Protein AF-A0A1G7B407-F1 (afdb_monomer)

Radius of gyration: 15.91 Å; Cα contacts (8 Å, |Δi|>4): 117; chains: 1; bounding box: 46×27×41 Å

Nearest PDB structures (foldseek):
  4i6t-assembly1_B  TM=6.343E-01  e=4.444E-01  Enterobacter sp. RFL1396
  4fbi-assembly2_C  TM=6.703E-01  e=7.816E-01  Enterobacter sp. RFL1396
  2o38-assembly1_A  TM=6.646E-01  e=3.126E+00  Rhodopseudomonas palustris CGA009

Organism: NCBI:txid57664

Solvent-accessible surface area (backbone atoms only — not comparable to full-atom values): 7509 Å² total; per-residue (Å²): 141,88,88,76,67,66,63,63,53,46,54,49,33,43,55,52,17,48,29,51,10,55,39,51,51,44,39,38,71,76,70,65,48,46,58,64,56,53,17,71,74,41,71,43,54,46,69,55,55,50,33,23,54,39,24,95,81,60,74,47,58,62,49,70,70,52,50,50,29,34,40,76,67,65,63,38,51,63,66,56,41,51,56,47,31,49,75,74,78,44,70,52,76,67,49,47,52,51,44,50,57,49,42,53,52,50,50,51,52,50,50,53,48,49,54,49,35,50,75,71,72,42,67,54,67,60,55,52,48,61,65,64,68,73,115

Foldseek 3Di:
DPPDPPVVVLVLQLLLLCLLLVLLVCCCPVVVDQLVNLCVQQVQDSVVNVCSVVCVPNVDGDDPSSVLSCLLSPSDHLVSSQVSQVVVVGDDPVSVVVSVVSNVVSVVSLVVVLVVCVVVVHDSVVVVCVVVVPD

Structure (mmCIF, N/CA/C/O backbone):
data_AF-A0A1G7B407-F1
#
_entry.id   AF-A0A1G7B407-F1
#
loop_
_atom_site.group_PDB
_atom_site.id
_atom_site.type_symbol
_atom_site.label_atom_id
_atom_site.label_alt_id
_atom_site.label_comp_id
_atom_site.label_asym_id
_atom_site.label_entity_id
_atom_site.label_seq_id
_atom_site.pdbx_PDB_ins_code
_atom_site.Cartn_x
_atom_site.Cartn_y
_atom_site.Cartn_z
_atom_site.occupancy
_atom_site.B_iso_or_equiv
_atom_site.auth_seq_id
_atom_site.auth_comp_id
_atom_site.auth_asym_id
_atom_site.auth_atom_id
_atom_site.pdbx_PDB_model_num
ATOM 1 N N . MET A 1 1 ? 29.670 15.025 -3.040 1.00 38.34 1 MET A N 1
ATOM 2 C CA . MET A 1 1 ? 29.471 13.742 -3.758 1.00 38.34 1 MET A CA 1
ATOM 3 C C . MET A 1 1 ? 28.027 13.692 -4.242 1.00 38.34 1 MET A C 1
ATOM 5 O O . MET A 1 1 ? 27.157 13.369 -3.448 1.00 38.34 1 MET A O 1
ATOM 9 N N . GLU A 1 2 ? 27.750 14.060 -5.496 1.00 47.50 2 GLU A N 1
ATOM 10 C CA . GLU A 1 2 ? 26.376 14.374 -5.946 1.00 47.50 2 GLU A CA 1
ATOM 11 C C . GLU A 1 2 ? 26.003 13.746 -7.308 1.00 47.50 2 GLU A C 1
ATOM 13 O O . GLU A 1 2 ? 25.243 14.314 -8.083 1.00 47.50 2 GLU A O 1
ATOM 18 N N . ILE A 1 3 ? 26.546 12.559 -7.624 1.00 43.88 3 ILE A N 1
ATOM 19 C CA . ILE A 1 3 ? 26.279 11.842 -8.896 1.00 43.88 3 ILE A CA 1
ATOM 20 C C . ILE A 1 3 ? 26.019 10.338 -8.667 1.00 43.88 3 ILE A C 1
ATOM 22 O O . ILE A 1 3 ? 26.426 9.475 -9.434 1.00 43.88 3 ILE A O 1
ATOM 26 N N . LEU A 1 4 ? 25.320 10.002 -7.589 1.00 50.25 4 LEU A N 1
ATOM 27 C CA . LEU A 1 4 ? 24.654 8.704 -7.424 1.00 50.25 4 LEU A CA 1
ATOM 28 C C . LEU A 1 4 ? 23.170 8.990 -7.154 1.00 50.25 4 LEU A C 1
ATOM 30 O O . LEU A 1 4 ? 22.829 10.111 -6.783 1.00 50.25 4 LEU A O 1
ATOM 34 N N . ARG A 1 5 ? 22.292 7.987 -7.262 1.00 55.66 5 ARG A N 1
ATOM 35 C CA . ARG A 1 5 ? 20.869 8.020 -6.840 1.00 55.66 5 ARG A CA 1
ATOM 36 C C . ARG A 1 5 ? 19.765 8.422 -7.839 1.00 55.66 5 ARG A C 1
ATOM 38 O O . ARG A 1 5 ? 18.660 8.730 -7.397 1.00 55.66 5 ARG A O 1
ATOM 45 N N . ARG A 1 6 ? 19.955 8.364 -9.167 1.00 53.66 6 ARG A N 1
ATOM 46 C CA . ARG A 1 6 ? 18.794 8.319 -10.104 1.00 53.66 6 ARG A CA 1
ATOM 47 C C . ARG A 1 6 ? 18.375 6.894 -10.462 1.00 53.66 6 ARG A C 1
ATOM 49 O O . ARG A 1 6 ? 17.184 6.611 -10.412 1.00 53.66 6 ARG A O 1
ATOM 56 N N . ASN A 1 7 ? 19.325 6.009 -10.765 1.00 57.50 7 ASN A N 1
ATOM 57 C CA . ASN A 1 7 ? 19.025 4.604 -11.072 1.00 57.50 7 ASN A CA 1
ATOM 58 C C . ASN A 1 7 ? 18.581 3.830 -9.826 1.00 57.50 7 ASN A C 1
ATOM 60 O O . ASN A 1 7 ? 17.505 3.252 -9.844 1.00 57.50 7 ASN A O 1
ATOM 64 N N . GLU A 1 8 ? 19.295 3.966 -8.708 1.00 56.41 8 GLU A N 1
ATOM 65 C CA . GLU A 1 8 ? 18.943 3.280 -7.452 1.00 56.41 8 GLU A CA 1
ATOM 66 C C . GLU A 1 8 ? 17.562 3.703 -6.911 1.00 56.41 8 GLU A C 1
ATOM 68 O O . GLU A 1 8 ? 16.783 2.879 -6.444 1.00 56.41 8 GLU A O 1
ATOM 73 N N . LYS A 1 9 ? 17.206 4.995 -7.023 1.00 64.12 9 LYS A N 1
ATOM 74 C CA . LYS A 1 9 ? 15.863 5.484 -6.656 1.00 64.12 9 LYS A CA 1
ATOM 75 C C . LYS A 1 9 ? 14.788 4.929 -7.592 1.00 64.12 9 LYS A C 1
ATOM 77 O O . LYS A 1 9 ? 13.652 4.718 -7.174 1.00 64.12 9 LYS A O 1
ATOM 82 N N . ARG A 1 10 ? 15.134 4.720 -8.865 1.00 66.44 10 ARG A N 1
ATOM 83 C CA . ARG A 1 10 ? 14.241 4.118 -9.852 1.00 66.44 10 ARG A CA 1
ATOM 84 C C . ARG A 1 10 ? 13.992 2.660 -9.493 1.00 66.44 10 ARG A C 1
ATOM 86 O O . ARG A 1 10 ? 12.834 2.301 -9.390 1.00 66.44 10 ARG A O 1
ATOM 93 N N . GLU A 1 11 ? 15.033 1.878 -9.226 1.00 69.94 11 GLU A N 1
ATOM 94 C CA . GLU A 1 11 ? 14.930 0.464 -8.832 1.00 69.94 11 GLU A CA 1
ATOM 95 C C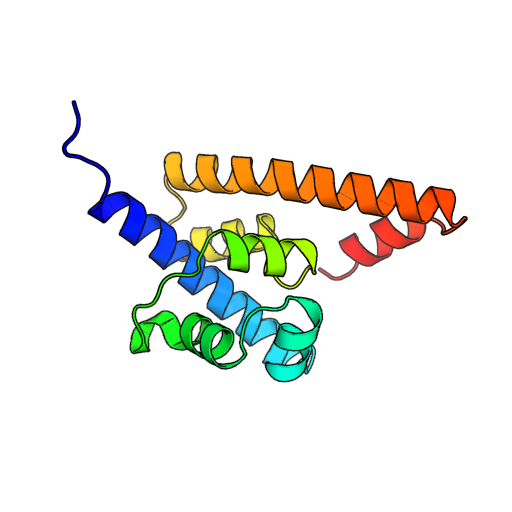 . GLU A 1 11 ? 14.105 0.268 -7.551 1.00 69.94 11 GLU A C 1
ATOM 97 O O . GLU A 1 11 ? 13.186 -0.550 -7.543 1.00 69.94 11 GLU A O 1
ATOM 102 N N . LEU A 1 12 ? 14.330 1.099 -6.526 1.00 72.00 12 LEU A N 1
ATOM 103 C CA . LEU A 1 12 ? 13.529 1.109 -5.293 1.00 72.00 12 LEU A CA 1
ATOM 104 C C . LEU A 1 12 ? 12.040 1.319 -5.588 1.00 72.00 12 LEU A C 1
ATOM 106 O O . LEU A 1 12 ? 11.177 0.554 -5.160 1.00 72.00 12 LEU A O 1
ATOM 110 N N . LEU A 1 13 ? 11.726 2.349 -6.376 1.00 75.38 13 LEU A N 1
ATOM 111 C CA . LEU A 1 13 ? 10.344 2.631 -6.736 1.00 75.38 13 LEU A CA 1
ATOM 112 C C . LEU A 1 13 ? 9.747 1.528 -7.614 1.00 75.38 13 LEU A C 1
ATOM 114 O O . LEU A 1 13 ? 8.550 1.284 -7.522 1.00 75.38 13 LEU A O 1
ATOM 118 N N . GLN A 1 14 ? 10.542 0.841 -8.434 1.00 78.50 14 GLN A N 1
ATOM 119 C CA . GLN A 1 14 ? 10.075 -0.282 -9.247 1.00 78.50 14 GLN A CA 1
ATOM 120 C C . GLN A 1 14 ? 9.628 -1.456 -8.380 1.00 78.50 14 GLN A C 1
ATOM 122 O O . GLN A 1 14 ? 8.484 -1.885 -8.525 1.00 78.50 14 GLN A O 1
ATOM 127 N N . LYS A 1 15 ? 10.465 -1.926 -7.445 1.00 79.25 15 LYS A N 1
ATOM 128 C CA . LYS A 1 15 ? 10.097 -3.036 -6.549 1.00 79.25 15 LYS A CA 1
ATOM 129 C C . LYS A 1 15 ? 8.855 -2.714 -5.725 1.00 79.25 15 LYS A C 1
ATOM 131 O O . LYS A 1 15 ? 7.924 -3.513 -5.672 1.00 79.25 15 LYS A O 1
ATOM 136 N N . ILE A 1 16 ? 8.798 -1.506 -5.163 1.00 82.19 16 ILE A N 1
ATOM 137 C CA . ILE A 1 16 ? 7.631 -1.048 -4.400 1.00 82.19 16 ILE A CA 1
ATOM 138 C C . ILE A 1 16 ? 6.391 -0.990 -5.294 1.00 82.19 16 ILE A C 1
ATOM 140 O O . ILE A 1 16 ? 5.320 -1.415 -4.881 1.00 82.19 16 ILE A O 1
ATOM 144 N N . THR A 1 17 ? 6.513 -0.518 -6.536 1.00 87.06 17 THR A N 1
ATOM 145 C CA . THR A 1 17 ? 5.366 -0.464 -7.457 1.00 87.06 17 THR A CA 1
ATOM 146 C C . THR A 1 17 ? 4.861 -1.854 -7.816 1.00 87.06 17 THR A C 1
ATOM 148 O O . THR A 1 17 ? 3.651 -2.053 -7.860 1.00 87.06 17 THR A O 1
ATOM 151 N N . VAL A 1 18 ? 5.760 -2.816 -8.034 1.00 86.31 18 VAL A N 1
ATOM 152 C CA . VAL A 1 18 ? 5.386 -4.216 -8.275 1.00 86.31 18 VAL A CA 1
ATOM 153 C C . VAL A 1 18 ? 4.648 -4.785 -7.063 1.00 86.31 18 VAL A C 1
ATOM 155 O O . VAL A 1 18 ? 3.579 -5.369 -7.229 1.00 86.31 18 VAL A O 1
ATOM 158 N N . ALA A 1 19 ? 5.157 -4.558 -5.850 1.00 85.62 19 ALA A N 1
ATOM 159 C CA . ALA A 1 19 ? 4.500 -4.990 -4.618 1.00 85.62 19 ALA A CA 1
ATOM 160 C C . ALA A 1 19 ? 3.110 -4.347 -4.443 1.00 85.62 19 ALA A C 1
ATOM 162 O O . ALA A 1 19 ? 2.134 -5.046 -4.168 1.00 85.62 19 ALA A O 1
ATOM 163 N N . VAL A 1 20 ? 2.986 -3.036 -4.685 1.00 88.06 20 VAL A N 1
ATOM 164 C CA . VAL A 1 20 ? 1.697 -2.320 -4.687 1.00 88.06 20 VAL A CA 1
ATOM 165 C C . VAL A 1 20 ? 0.741 -2.917 -5.718 1.00 88.06 20 VAL A C 1
ATOM 167 O O . VAL A 1 20 ? -0.428 -3.133 -5.410 1.00 88.06 20 VAL A O 1
ATOM 170 N N . GLY A 1 21 ? 1.226 -3.198 -6.929 1.00 88.00 21 GLY A N 1
ATOM 171 C CA . GLY A 1 21 ? 0.448 -3.824 -7.993 1.00 88.00 21 GLY A CA 1
ATOM 172 C C . GLY A 1 21 ? -0.142 -5.161 -7.553 1.00 88.00 21 GLY A C 1
ATOM 173 O O . GLY A 1 21 ? -1.357 -5.332 -7.614 1.00 88.00 21 GLY A O 1
ATOM 174 N N . LYS A 1 22 ? 0.689 -6.053 -7.000 1.00 87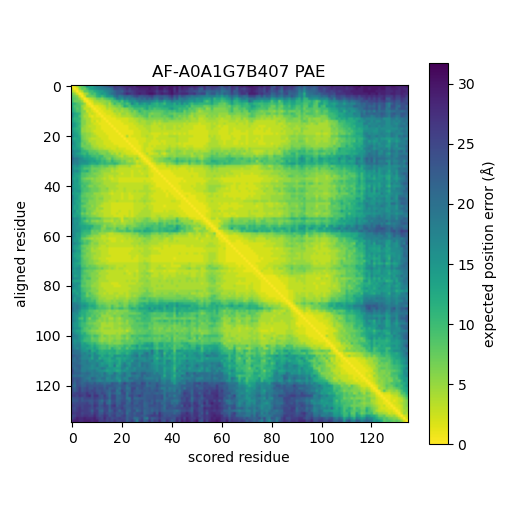.31 22 LYS A N 1
ATOM 175 C CA . LYS A 1 22 ? 0.245 -7.354 -6.471 1.00 87.31 22 LYS A CA 1
ATOM 176 C C . LYS A 1 22 ? -0.777 -7.203 -5.336 1.00 87.31 22 LYS A C 1
ATOM 178 O O . LYS A 1 22 ? -1.777 -7.921 -5.312 1.00 87.31 22 LYS A O 1
ATOM 183 N N . CYS A 1 23 ? -0.582 -6.241 -4.430 1.00 85.69 23 CYS A N 1
ATOM 184 C CA . CYS A 1 23 ? -1.550 -5.951 -3.365 1.00 85.69 23 CYS A CA 1
ATOM 185 C C . CYS A 1 23 ? -2.905 -5.510 -3.942 1.00 85.69 23 CYS A C 1
ATOM 187 O O . CYS A 1 23 ? -3.947 -6.039 -3.556 1.00 85.69 23 CYS A O 1
ATOM 189 N N . LEU A 1 24 ? -2.900 -4.586 -4.907 1.00 86.50 24 LEU A N 1
ATOM 190 C CA . LEU A 1 24 ? -4.113 -4.110 -5.577 1.00 86.50 24 LEU A CA 1
ATOM 191 C C . LEU A 1 24 ? -4.822 -5.228 -6.358 1.00 86.50 24 LEU A C 1
ATOM 193 O O . LEU A 1 24 ? -6.045 -5.329 -6.309 1.00 86.50 24 LEU A O 1
ATOM 197 N N . GLU A 1 25 ? -4.080 -6.097 -7.046 1.00 86.38 25 GLU A N 1
ATOM 198 C CA . GLU A 1 25 ? -4.650 -7.268 -7.726 1.00 86.38 25 GLU A CA 1
ATOM 199 C C . GLU A 1 25 ? -5.322 -8.236 -6.748 1.00 86.38 25 GLU A C 1
ATOM 201 O O . GLU A 1 25 ? -6.392 -8.776 -7.051 1.00 86.38 25 GLU A O 1
ATOM 206 N N . ARG A 1 26 ? -4.742 -8.414 -5.554 1.00 83.56 26 ARG A N 1
ATOM 207 C CA . ARG A 1 26 ? -5.335 -9.228 -4.490 1.00 83.56 26 ARG A CA 1
ATOM 208 C C . ARG A 1 26 ? -6.629 -8.616 -3.966 1.00 83.56 26 ARG A C 1
ATOM 210 O O . ARG A 1 26 ? -7.597 -9.345 -3.797 1.00 83.56 26 ARG A O 1
ATOM 217 N N . TRP A 1 27 ? -6.700 -7.300 -3.778 1.00 80.12 27 TRP A N 1
ATOM 218 C CA . TRP A 1 27 ? -7.954 -6.632 -3.401 1.00 80.12 27 TRP A CA 1
ATOM 219 C C . TRP A 1 27 ? -9.051 -6.796 -4.456 1.00 80.12 27 TRP A C 1
ATOM 221 O O . TRP A 1 27 ? -10.203 -7.060 -4.101 1.00 80.12 27 TRP A O 1
ATOM 231 N N . ASN A 1 28 ? -8.697 -6.719 -5.740 1.00 79.38 28 ASN A N 1
ATOM 232 C CA . ASN A 1 28 ? -9.664 -6.932 -6.814 1.00 79.38 28 ASN A CA 1
ATOM 233 C C . ASN A 1 28 ? -10.148 -8.387 -6.882 1.00 79.38 28 ASN A C 1
ATOM 235 O O . ASN A 1 28 ? -11.334 -8.623 -7.094 1.00 79.38 28 ASN A O 1
ATOM 239 N N . SER A 1 29 ? -9.247 -9.355 -6.687 1.00 78.12 29 SER A N 1
ATOM 240 C CA . SER A 1 29 ? -9.556 -10.781 -6.863 1.00 78.12 29 SER A CA 1
ATOM 241 C C . SER A 1 29 ? -10.168 -11.433 -5.617 1.00 78.12 29 SER A C 1
ATOM 243 O O . SER A 1 29 ? -11.086 -12.235 -5.738 1.00 78.12 29 SER A O 1
ATOM 245 N N . ASP A 1 30 ? -9.675 -11.092 -4.423 1.00 75.88 30 ASP A N 1
ATOM 246 C CA . ASP A 1 30 ? -10.043 -11.727 -3.146 1.00 75.88 30 ASP A CA 1
ATOM 247 C C . ASP A 1 30 ? -11.200 -11.002 -2.448 1.00 75.88 30 ASP A C 1
ATOM 249 O O . ASP A 1 30 ? -12.075 -11.624 -1.849 1.00 75.88 30 ASP A O 1
ATOM 253 N N . LYS A 1 31 ? -11.217 -9.665 -2.524 1.00 73.38 31 LYS A N 1
ATOM 254 C CA . LYS A 1 31 ? -12.194 -8.818 -1.819 1.00 73.38 31 LYS A CA 1
ATOM 255 C C . LYS A 1 31 ? -13.249 -8.211 -2.747 1.00 73.38 31 LYS A C 1
ATOM 257 O O . LYS A 1 31 ? -14.156 -7.546 -2.253 1.00 73.38 31 LYS A O 1
ATOM 262 N N . GLY A 1 32 ? -13.129 -8.419 -4.061 1.00 79.12 32 GLY A N 1
ATOM 263 C CA . GLY A 1 32 ? -14.079 -7.934 -5.065 1.00 79.12 32 GLY A CA 1
ATOM 264 C C . GLY A 1 32 ? -14.095 -6.415 -5.247 1.00 79.12 32 GLY A C 1
ATOM 265 O O . GLY A 1 32 ? -15.065 -5.886 -5.784 1.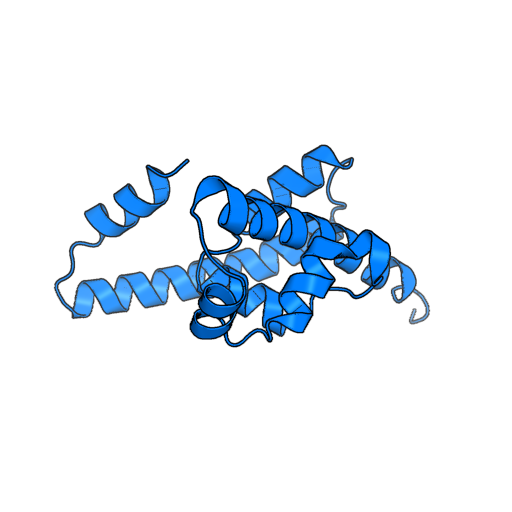00 79.12 32 GLY A O 1
ATOM 266 N N . TRP A 1 33 ? -13.056 -5.704 -4.797 1.00 85.38 33 TRP A N 1
ATOM 267 C CA . TRP A 1 33 ? -12.980 -4.253 -4.965 1.00 85.38 33 TRP A CA 1
ATOM 268 C C . TRP A 1 33 ? -12.692 -3.894 -6.420 1.00 85.38 33 TRP A C 1
ATOM 270 O O . TRP A 1 33 ? -11.822 -4.473 -7.063 1.00 85.38 33 TRP A O 1
ATOM 280 N N . THR A 1 34 ? -13.397 -2.905 -6.954 1.00 87.88 34 THR A N 1
ATOM 281 C CA . THR A 1 34 ? -13.091 -2.369 -8.283 1.00 87.88 34 THR A CA 1
ATOM 282 C C . THR A 1 34 ? -12.086 -1.223 -8.196 1.00 87.88 34 THR A C 1
ATOM 284 O O . THR A 1 34 ? -12.035 -0.479 -7.213 1.00 87.88 34 THR A O 1
ATOM 287 N N . ASP A 1 35 ? -11.330 -0.990 -9.274 1.00 86.75 35 ASP A N 1
ATOM 288 C CA . ASP A 1 35 ? -10.400 0.150 -9.345 1.00 86.75 35 ASP A CA 1
ATOM 289 C C . ASP A 1 35 ? -11.118 1.489 -9.128 1.00 86.75 35 ASP A C 1
ATOM 291 O O . ASP A 1 35 ? -10.537 2.424 -8.583 1.00 86.75 35 ASP A O 1
ATOM 295 N N . ILE A 1 36 ? -12.392 1.579 -9.525 1.00 89.31 36 ILE A N 1
ATOM 296 C CA . ILE A 1 36 ? -13.243 2.757 -9.319 1.00 89.31 36 ILE A CA 1
ATOM 297 C C . ILE A 1 36 ? -13.467 3.002 -7.824 1.00 89.31 36 ILE A C 1
ATOM 299 O O . ILE A 1 36 ? -13.360 4.138 -7.361 1.00 89.31 36 ILE A O 1
ATOM 303 N N . GLU A 1 37 ? -13.747 1.956 -7.052 1.00 88.06 37 GLU A N 1
ATOM 304 C CA . GLU A 1 37 ? -13.970 2.065 -5.609 1.00 88.06 37 GLU A CA 1
ATOM 305 C C . GLU A 1 37 ? -12.684 2.418 -4.863 1.00 88.06 37 GLU A C 1
ATOM 307 O O . GLU A 1 37 ? -12.685 3.330 -4.031 1.00 88.06 37 GLU A O 1
ATOM 312 N N . ILE A 1 38 ? -11.571 1.769 -5.214 1.00 86.19 38 ILE A N 1
ATOM 313 C CA . ILE A 1 38 ? -10.247 2.082 -4.660 1.00 86.19 38 ILE A CA 1
ATOM 314 C C . ILE A 1 38 ? -9.886 3.538 -4.978 1.00 86.19 38 ILE A C 1
ATOM 316 O O . ILE A 1 38 ? -9.460 4.292 -4.097 1.00 86.19 38 ILE A O 1
ATOM 320 N N . SER A 1 39 ? -10.122 3.973 -6.218 1.00 89.88 39 SER A N 1
ATOM 321 C CA . SER A 1 39 ? -9.901 5.351 -6.658 1.00 89.88 39 SER A CA 1
ATOM 322 C C . SER A 1 39 ? -10.734 6.350 -5.860 1.00 89.88 39 SER A C 1
ATOM 324 O O . SER A 1 39 ? -10.210 7.362 -5.398 1.00 89.88 39 SER A O 1
ATOM 326 N N . ARG A 1 40 ? -12.011 6.046 -5.612 1.00 88.69 40 ARG A N 1
ATOM 327 C CA . ARG A 1 40 ? -12.908 6.905 -4.831 1.00 88.69 40 ARG A CA 1
ATOM 328 C C . ARG A 1 40 ? -12.463 7.057 -3.375 1.00 88.69 40 ARG A C 1
ATOM 330 O O . ARG A 1 40 ? -12.616 8.137 -2.811 1.00 88.69 40 ARG A O 1
ATOM 337 N N . GLN A 1 41 ? -11.919 6.003 -2.769 1.00 84.50 41 GLN A N 1
ATOM 338 C CA . GLN A 1 41 ? -11.458 6.031 -1.377 1.00 84.50 41 GLN A CA 1
ATOM 339 C C . GLN A 1 41 ? -10.108 6.739 -1.208 1.00 84.50 41 GLN A C 1
ATOM 341 O O . GLN A 1 41 ? -9.889 7.423 -0.208 1.00 84.50 41 GLN A O 1
ATOM 346 N N . THR A 1 42 ? -9.204 6.565 -2.173 1.00 85.88 42 THR A N 1
ATOM 347 C CA . THR A 1 42 ? -7.796 6.999 -2.081 1.00 85.88 42 THR A CA 1
ATOM 348 C C . THR A 1 42 ? -7.519 8.302 -2.827 1.00 85.88 42 THR A C 1
ATOM 350 O O . THR A 1 42 ? -6.509 8.954 -2.581 1.00 85.88 42 THR A O 1
ATOM 353 N N . GLY A 1 43 ? -8.388 8.686 -3.763 1.00 87.44 43 GLY A N 1
ATOM 354 C CA . GLY A 1 43 ? -8.145 9.782 -4.699 1.00 87.44 43 GLY A CA 1
ATOM 355 C C . GLY A 1 43 ? -7.103 9.458 -5.776 1.00 87.44 43 GLY A C 1
ATOM 356 O O . GLY A 1 43 ? -6.748 10.340 -6.558 1.00 87.44 43 GLY A O 1
ATOM 357 N N . VAL A 1 44 ? -6.598 8.219 -5.840 1.00 89.75 44 VAL A N 1
ATOM 358 C CA . VAL A 1 44 ? -5.671 7.779 -6.889 1.00 89.75 44 VAL A CA 1
ATOM 359 C C . VAL A 1 44 ? -6.474 7.501 -8.161 1.00 89.75 44 VAL A C 1
ATOM 361 O O . VAL A 1 44 ? -7.413 6.713 -8.111 1.00 89.75 44 VAL A O 1
ATOM 364 N N . PRO A 1 45 ? -6.143 8.105 -9.313 1.00 91.12 45 PRO A N 1
ATOM 365 C CA . PRO A 1 45 ? -6.882 7.871 -10.553 1.00 91.12 45 PRO A CA 1
ATOM 366 C C . PRO A 1 45 ? -6.923 6.388 -10.965 1.00 91.12 45 PRO A C 1
ATOM 368 O O . PRO A 1 45 ? -5.925 5.681 -10.848 1.00 91.12 45 PRO A O 1
ATOM 371 N N . THR A 1 46 ? -8.046 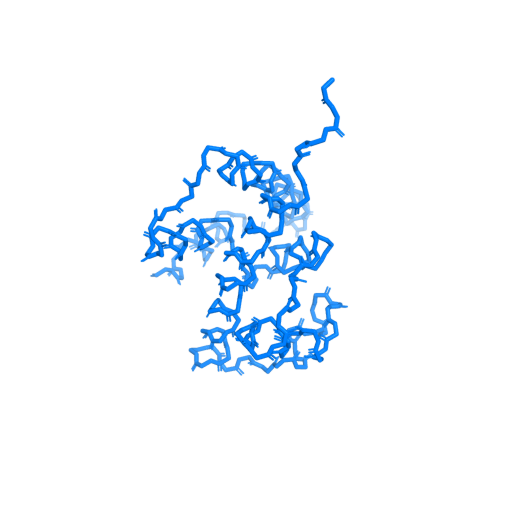5.912 -11.503 1.00 90.31 46 THR A N 1
ATOM 372 C CA . THR A 1 46 ? -8.226 4.502 -11.913 1.00 90.31 46 THR A CA 1
ATOM 373 C C . THR A 1 46 ? -7.194 4.039 -12.940 1.00 90.31 46 THR A C 1
ATOM 375 O O . THR A 1 46 ? -6.654 2.941 -12.832 1.00 90.31 46 THR A O 1
ATOM 378 N N . ASN A 1 47 ? -6.838 4.902 -13.895 1.00 89.38 47 ASN A N 1
ATOM 379 C CA . ASN A 1 47 ? -5.769 4.625 -14.854 1.00 89.38 47 ASN A CA 1
ATOM 380 C C . ASN A 1 47 ? -4.410 4.429 -14.166 1.00 89.38 47 ASN A C 1
ATOM 382 O O . ASN A 1 47 ? -3.640 3.578 -14.594 1.00 89.38 47 ASN A O 1
ATOM 386 N N . ARG A 1 48 ? -4.136 5.153 -13.074 1.00 89.62 48 ARG A N 1
ATOM 387 C CA . ARG A 1 48 ? -2.910 4.989 -12.281 1.00 89.62 48 ARG A CA 1
ATOM 388 C C . ARG A 1 48 ? -2.887 3.648 -11.566 1.00 89.62 48 ARG A C 1
ATOM 390 O O . ARG A 1 48 ? -1.861 2.983 -11.579 1.00 89.62 48 ARG A O 1
ATOM 397 N N . LEU A 1 49 ? -4.014 3.236 -10.989 1.00 88.31 49 LEU A N 1
ATOM 398 C CA . LEU A 1 49 ? -4.147 1.920 -10.358 1.00 88.31 49 LEU A CA 1
ATOM 399 C C . LEU A 1 49 ? -3.903 0.793 -11.371 1.00 88.31 49 LEU A C 1
ATOM 401 O O . LEU A 1 49 ? -3.162 -0.144 -11.081 1.00 88.31 49 LEU A O 1
ATOM 405 N N . ALA A 1 50 ? -4.449 0.918 -12.584 1.00 87.06 50 ALA A N 1
ATOM 406 C CA . ALA A 1 50 ? -4.174 -0.012 -13.675 1.00 87.06 50 ALA A CA 1
ATOM 407 C C . ALA A 1 50 ? -2.690 -0.002 -14.100 1.00 87.06 50 ALA A C 1
ATOM 409 O O . ALA A 1 50 ? -2.109 -1.070 -14.285 1.00 87.06 50 ALA A O 1
ATOM 410 N N . GLU A 1 51 ? -2.056 1.175 -14.190 1.00 88.44 51 GLU A N 1
ATOM 411 C CA . GLU A 1 51 ? -0.619 1.307 -14.486 1.00 88.44 51 GLU A CA 1
ATOM 412 C C . GLU A 1 51 ? 0.261 0.620 -13.423 1.00 88.44 51 GLU A C 1
ATOM 414 O O . GLU A 1 51 ? 1.280 0.031 -13.780 1.00 88.44 51 GLU A O 1
ATOM 419 N N . TYR A 1 52 ? -0.123 0.664 -12.141 1.00 89.12 52 TYR A N 1
ATOM 420 C CA . TYR A 1 52 ? 0.631 0.035 -11.046 1.00 89.12 52 TYR A CA 1
ATOM 421 C C . TYR A 1 52 ? 0.509 -1.487 -11.042 1.00 89.12 52 TYR A C 1
ATOM 423 O O . TYR A 1 52 ? 1.521 -2.173 -10.929 1.00 89.12 52 TYR A O 1
ATOM 431 N N . LYS A 1 53 ? -0.699 -2.023 -11.247 1.00 86.81 53 LYS A N 1
ATOM 432 C CA . LYS A 1 53 ? -0.909 -3.471 -11.428 1.00 86.81 53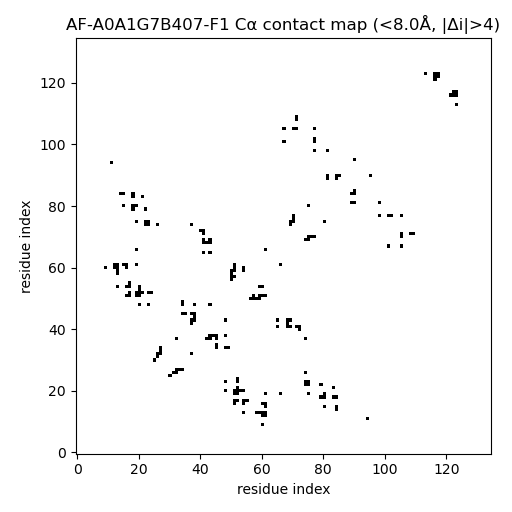 LYS A CA 1
ATOM 433 C C . LYS A 1 53 ? -0.172 -3.988 -12.664 1.00 86.81 53 LYS A C 1
ATOM 435 O O . LYS A 1 53 ? 0.519 -4.996 -12.628 1.00 86.81 53 LYS A O 1
ATOM 440 N N . GLY A 1 54 ? -0.242 -3.233 -13.757 1.00 84.56 54 GLY A N 1
ATOM 441 C CA . GLY A 1 54 ? 0.464 -3.515 -14.999 1.00 84.56 54 GLY A CA 1
ATOM 442 C C . GLY A 1 54 ? 1.882 -2.950 -15.055 1.00 84.56 54 GLY A C 1
ATOM 443 O O . GLY A 1 54 ? 2.311 -2.584 -16.150 1.00 84.56 54 GLY A O 1
ATOM 444 N N . PHE A 1 55 ? 2.612 -2.841 -13.935 1.00 82.19 55 PHE A N 1
ATOM 445 C CA . PHE A 1 55 ? 3.910 -2.152 -13.912 1.00 82.19 55 PHE A CA 1
ATOM 446 C C . PHE A 1 55 ? 4.880 -2.670 -14.987 1.00 82.19 55 PHE A C 1
ATOM 448 O O . PHE A 1 55 ? 5.502 -1.870 -15.685 1.00 82.19 55 PHE A O 1
ATOM 455 N N . ALA A 1 56 ? 4.932 -3.988 -15.207 1.00 73.25 56 ALA A N 1
ATOM 456 C CA . ALA A 1 56 ? 5.754 -4.606 -16.252 1.00 73.25 56 ALA A CA 1
ATOM 457 C C . ALA A 1 56 ? 5.438 -4.101 -17.678 1.00 73.25 56 ALA A C 1
ATOM 459 O O . ALA A 1 56 ? 6.305 -4.125 -18.547 1.00 73.25 56 ALA A O 1
ATOM 460 N N . ARG A 1 57 ? 4.209 -3.628 -17.926 1.00 71.44 57 ARG A N 1
ATOM 461 C CA . ARG A 1 57 ? 3.744 -3.110 -19.225 1.00 71.44 57 ARG A CA 1
ATOM 462 C C . ARG A 1 57 ? 3.885 -1.594 -19.354 1.00 71.44 57 ARG A C 1
ATOM 464 O O . ARG A 1 57 ? 4.106 -1.100 -20.453 1.00 71.44 57 ARG A O 1
ATOM 471 N N . HIS A 1 58 ? 3.743 -0.854 -18.256 1.00 76.75 58 HIS A N 1
ATOM 472 C CA . HIS A 1 58 ? 3.700 0.613 -18.282 1.00 76.75 58 HIS A CA 1
ATOM 473 C C . HIS A 1 58 ? 4.989 1.280 -17.786 1.00 76.75 58 HIS A C 1
ATOM 475 O O . HIS A 1 58 ? 5.219 2.456 -18.065 1.00 76.75 58 HIS A O 1
ATOM 481 N N . GLY A 1 59 ? 5.829 0.562 -17.033 1.00 75.06 59 GLY A N 1
ATOM 482 C CA . GLY A 1 59 ? 7.102 1.053 -16.497 1.00 75.06 59 GLY A CA 1
ATOM 483 C C . GLY A 1 59 ? 6.966 2.252 -15.554 1.00 75.06 59 GLY A C 1
ATOM 484 O O . GLY A 1 59 ? 7.950 2.947 -15.277 1.00 75.06 59 GLY A O 1
ATOM 485 N N . ARG A 1 60 ? 5.748 2.535 -15.076 1.00 80.81 60 ARG A N 1
ATOM 486 C CA . ARG A 1 60 ? 5.437 3.749 -14.330 1.00 80.81 60 ARG A CA 1
ATOM 487 C C . ARG A 1 60 ? 5.382 3.492 -12.839 1.00 80.81 60 ARG A C 1
ATOM 489 O O . ARG A 1 60 ? 4.450 2.874 -12.342 1.00 80.81 60 ARG A O 1
ATOM 496 N N . ALA A 1 61 ? 6.378 4.020 -12.142 1.00 83.44 61 ALA A N 1
ATOM 497 C CA . ALA A 1 61 ? 6.470 3.894 -10.702 1.00 83.44 61 ALA A CA 1
ATOM 498 C C . ALA A 1 61 ? 5.308 4.591 -9.971 1.00 83.44 61 ALA A C 1
ATOM 500 O O . ALA A 1 61 ? 4.821 5.649 -10.395 1.00 83.44 61 ALA A O 1
ATOM 501 N N . VAL A 1 62 ? 4.911 4.015 -8.838 1.00 85.31 62 VAL A N 1
ATOM 502 C CA . VAL A 1 62 ? 4.033 4.639 -7.854 1.00 85.31 62 VAL A CA 1
ATOM 503 C C . VAL A 1 62 ? 4.699 5.900 -7.310 1.00 85.31 62 VAL A C 1
ATOM 505 O O . VAL A 1 62 ? 5.904 5.940 -7.058 1.00 85.31 62 VAL A O 1
ATOM 508 N N . SER A 1 63 ? 3.919 6.970 -7.181 1.00 84.88 63 SER A N 1
ATOM 509 C CA . SER A 1 63 ? 4.390 8.180 -6.514 1.00 84.88 63 SER A CA 1
ATOM 510 C C . SER A 1 63 ? 4.227 8.022 -5.007 1.00 84.88 63 SER A C 1
ATOM 512 O O . SER A 1 63 ? 3.282 7.383 -4.549 1.00 84.88 63 SER A O 1
ATOM 514 N N . GLU A 1 64 ? 5.095 8.664 -4.231 1.00 82.50 64 GLU A N 1
ATOM 515 C CA . GLU A 1 64 ? 5.010 8.665 -2.764 1.00 82.50 64 GLU A CA 1
ATOM 516 C C . GLU A 1 64 ? 3.628 9.123 -2.272 1.00 82.50 64 GLU A C 1
ATOM 518 O O . GLU A 1 64 ? 3.019 8.483 -1.423 1.00 82.50 64 GLU A O 1
ATOM 523 N N . LYS A 1 65 ? 3.058 10.153 -2.912 1.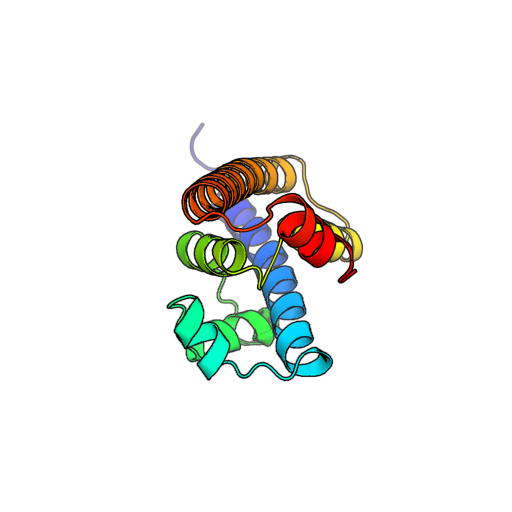00 84.69 65 LYS A N 1
ATOM 524 C CA . LYS A 1 65 ? 1.695 10.624 -2.634 1.00 84.69 65 LYS A CA 1
ATOM 525 C C . LYS A 1 65 ? 0.640 9.523 -2.802 1.00 84.69 65 LYS A C 1
ATOM 527 O O . LYS A 1 65 ? -0.258 9.414 -1.975 1.00 84.69 65 LYS A O 1
ATOM 532 N N . HIS A 1 66 ? 0.702 8.747 -3.886 1.00 89.25 66 HIS A N 1
ATOM 533 C CA . HIS A 1 66 ? -0.274 7.680 -4.125 1.00 89.25 66 HIS A CA 1
ATOM 534 C C . HIS A 1 66 ? -0.045 6.493 -3.193 1.00 89.25 66 HIS A C 1
ATOM 536 O O . HIS A 1 66 ? -1.013 5.912 -2.718 1.00 89.25 66 HIS A O 1
ATOM 542 N N . LEU A 1 67 ? 1.215 6.173 -2.897 1.00 86.31 67 LEU A N 1
ATOM 543 C CA . LEU A 1 67 ? 1.575 5.131 -1.944 1.00 86.31 67 LEU A CA 1
ATOM 544 C C . LEU A 1 67 ? 1.019 5.442 -0.549 1.00 86.31 67 LEU A C 1
ATOM 546 O O . LEU A 1 67 ? 0.321 4.614 0.026 1.00 86.31 67 LEU A O 1
ATOM 550 N N . LEU A 1 68 ? 1.234 6.663 -0.055 1.00 83.62 68 LEU A N 1
ATOM 551 C CA . LEU A 1 68 ? 0.686 7.115 1.223 1.00 83.62 68 LEU A CA 1
ATOM 552 C C . LEU A 1 68 ? -0.844 7.096 1.233 1.00 83.62 68 LEU A C 1
ATOM 554 O O . LEU A 1 68 ? -1.433 6.683 2.223 1.00 83.62 68 LEU A O 1
ATOM 558 N N . ALA A 1 69 ? -1.503 7.490 0.140 1.00 85.81 69 ALA A N 1
ATOM 559 C CA . ALA A 1 69 ? -2.962 7.440 0.054 1.00 85.81 69 ALA A CA 1
ATOM 560 C C . ALA A 1 69 ? -3.510 6.002 0.098 1.00 85.81 69 ALA A C 1
ATOM 56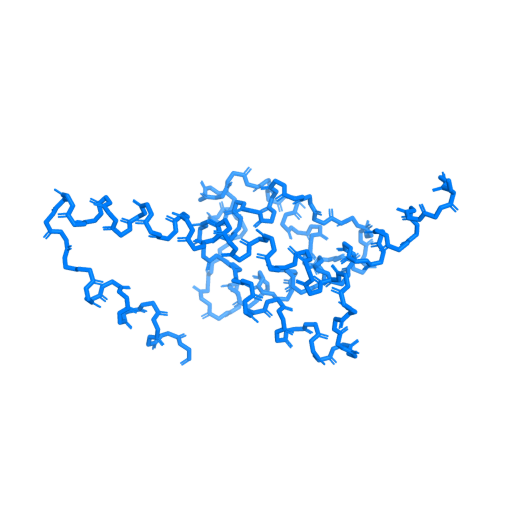2 O O . ALA A 1 69 ? -4.529 5.744 0.739 1.00 85.81 69 ALA A O 1
ATOM 563 N N . LEU A 1 70 ? -2.833 5.062 -0.569 1.00 86.50 70 LEU A N 1
ATOM 564 C CA . LEU A 1 70 ? -3.178 3.639 -0.546 1.00 86.50 70 LEU A CA 1
ATOM 565 C C . LEU A 1 70 ? -2.997 3.040 0.853 1.00 86.50 70 LEU A C 1
ATOM 567 O O . LEU A 1 70 ? -3.879 2.319 1.323 1.00 86.50 70 LEU A O 1
ATOM 571 N N . ILE A 1 71 ? -1.904 3.404 1.525 1.00 85.12 71 ILE A N 1
ATOM 572 C CA . ILE A 1 71 ? -1.592 2.973 2.889 1.00 85.12 71 ILE A CA 1
ATOM 573 C C . ILE A 1 71 ? -2.557 3.571 3.905 1.00 85.12 71 ILE A C 1
ATOM 575 O O . ILE A 1 71 ? -3.150 2.858 4.712 1.00 85.12 71 ILE A O 1
ATOM 579 N N . GLU A 1 72 ? -2.823 4.873 3.811 1.00 80.94 72 GLU A N 1
ATOM 580 C CA . GLU A 1 72 ? -3.789 5.538 4.677 1.00 80.94 72 GLU A CA 1
ATOM 581 C C . GLU A 1 72 ? -5.166 4.881 4.565 1.00 80.94 72 GLU A C 1
ATOM 583 O O . GLU A 1 72 ? -5.902 4.836 5.542 1.00 80.94 72 GLU A O 1
ATOM 588 N N . LYS A 1 73 ? -5.553 4.343 3.411 1.00 82.56 73 LYS A N 1
ATOM 589 C CA . LYS A 1 73 ? -6.853 3.676 3.258 1.00 82.56 73 LYS A CA 1
ATOM 590 C C . LYS A 1 73 ? -6.813 2.170 3.520 1.00 82.56 73 LYS A C 1
ATOM 592 O O . LYS A 1 73 ? -7.873 1.555 3.513 1.00 82.56 73 LYS A O 1
ATOM 597 N N . GLY A 1 74 ? -5.645 1.606 3.826 1.00 80.44 74 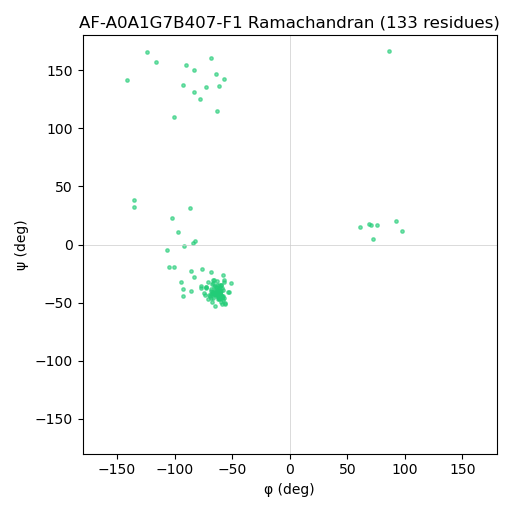GLY A N 1
ATOM 598 C CA . GLY A 1 74 ? -5.474 0.191 4.154 1.00 80.44 74 GLY A CA 1
ATOM 599 C C . GLY A 1 74 ? -5.536 -0.747 2.947 1.00 80.44 74 GLY A C 1
ATOM 600 O O . GLY A 1 74 ? -5.723 -1.945 3.125 1.00 80.44 74 GLY A O 1
ATOM 601 N N . PHE A 1 75 ? -5.389 -0.228 1.723 1.00 84.19 75 PHE A N 1
ATOM 602 C CA . PHE A 1 75 ? -5.281 -1.073 0.523 1.00 84.19 75 PHE A CA 1
ATOM 603 C C . PHE A 1 75 ? -3.900 -1.716 0.389 1.00 84.19 75 PHE A C 1
ATOM 605 O O . PHE A 1 75 ? -3.733 -2.707 -0.316 1.00 84.19 75 PHE A O 1
ATOM 612 N N . VAL A 1 76 ? -2.909 -1.128 1.047 1.00 85.25 76 VAL A N 1
ATOM 613 C CA . VAL A 1 76 ? -1.533 -1.606 1.117 1.00 85.25 76 VAL A CA 1
ATOM 614 C C . VAL A 1 76 ? -1.057 -1.337 2.540 1.00 85.25 76 VAL A C 1
ATOM 616 O O . VAL A 1 76 ? -1.387 -0.290 3.084 1.00 85.25 76 VAL A O 1
ATOM 619 N N . THR A 1 77 ? -0.288 -2.235 3.142 1.00 84.38 77 THR A N 1
ATOM 620 C CA . THR A 1 77 ? 0.435 -1.951 4.393 1.00 84.38 77 THR A CA 1
ATOM 621 C C . THR A 1 77 ? 1.934 -2.026 4.161 1.00 84.38 77 THR A C 1
ATOM 623 O O . THR A 1 77 ? 2.395 -2.691 3.227 1.00 84.38 77 THR A O 1
ATOM 626 N N . VAL A 1 78 ? 2.723 -1.364 5.009 1.00 83.69 78 VAL A N 1
ATOM 627 C CA . VAL A 1 78 ? 4.188 -1.487 4.923 1.00 83.69 78 VAL A CA 1
ATOM 628 C C . VAL A 1 78 ? 4.639 -2.939 5.087 1.00 83.69 78 VAL A C 1
ATOM 630 O O . VAL A 1 78 ? 5.541 -3.393 4.384 1.00 83.69 78 VAL A O 1
ATOM 633 N N . GLU A 1 79 ? 3.975 -3.697 5.955 1.00 83.88 79 GLU A N 1
ATOM 634 C CA . GLU A 1 79 ? 4.275 -5.112 6.151 1.00 83.88 79 GLU A CA 1
ATOM 635 C C . GLU A 1 79 ? 4.010 -5.950 4.893 1.00 83.88 79 GLU A C 1
ATOM 637 O O . GLU A 1 79 ? 4.863 -6.743 4.497 1.00 83.88 79 GLU A O 1
ATOM 642 N N . GLN A 1 80 ? 2.897 -5.717 4.191 1.00 84.31 80 GLN A N 1
ATOM 643 C CA . GLN A 1 80 ? 2.621 -6.377 2.911 1.00 84.31 80 GLN A CA 1
ATOM 644 C C . GLN A 1 80 ? 3.684 -6.046 1.862 1.00 84.31 80 GLN A C 1
ATOM 646 O O . GLN A 1 80 ? 4.136 -6.932 1.138 1.00 84.31 80 GLN A O 1
ATOM 651 N N . LEU A 1 81 ? 4.133 -4.788 1.798 1.00 84.31 81 LEU A N 1
ATOM 652 C CA . LEU A 1 81 ? 5.212 -4.389 0.892 1.00 84.31 81 LEU A CA 1
ATOM 653 C C . LEU A 1 81 ? 6.517 -5.123 1.212 1.00 84.31 81 LEU A C 1
ATOM 655 O O . LEU A 1 81 ? 7.186 -5.590 0.290 1.00 84.31 81 LEU A O 1
ATOM 659 N N . ARG A 1 82 ? 6.853 -5.274 2.499 1.00 83.44 82 ARG A N 1
ATOM 660 C CA . ARG A 1 82 ? 8.015 -6.055 2.949 1.00 83.44 82 ARG A CA 1
ATOM 661 C C . ARG A 1 82 ? 7.896 -7.523 2.565 1.00 83.44 82 ARG A C 1
ATOM 663 O O . ARG A 1 82 ? 8.841 -8.076 2.011 1.00 83.44 82 ARG A O 1
ATOM 670 N N . GLN A 1 83 ? 6.741 -8.141 2.802 1.00 84.81 83 GLN A N 1
ATOM 671 C CA . GLN A 1 83 ? 6.496 -9.542 2.453 1.00 84.81 83 GLN A CA 1
ATOM 672 C C . GLN A 1 83 ? 6.605 -9.783 0.942 1.00 84.81 83 GLN A C 1
ATOM 674 O O . GLN A 1 83 ? 7.238 -10.746 0.509 1.00 84.81 83 GLN A O 1
ATOM 679 N N . GLU A 1 84 ? 6.021 -8.906 0.125 1.00 83.31 84 GLU A N 1
ATOM 680 C CA . GLU A 1 84 ? 6.087 -9.028 -1.333 1.00 83.31 84 GLU A CA 1
ATOM 681 C C . GLU A 1 84 ? 7.500 -8.781 -1.866 1.00 83.31 84 GLU A C 1
ATOM 683 O O . GLU A 1 84 ? 7.952 -9.493 -2.762 1.00 83.31 84 GLU A O 1
ATOM 688 N N . ALA A 1 85 ? 8.235 -7.832 -1.289 1.00 75.38 85 ALA A N 1
ATOM 689 C CA . ALA A 1 85 ? 9.620 -7.593 -1.669 1.00 75.38 85 ALA A CA 1
ATOM 690 C C . ALA A 1 85 ? 10.569 -8.711 -1.204 1.00 75.38 85 ALA A C 1
ATOM 692 O O . ALA A 1 85 ? 11.520 -9.039 -1.914 1.00 75.38 85 ALA A O 1
ATOM 693 N N . ALA A 1 86 ? 10.293 -9.357 -0.066 1.00 78.38 86 ALA A N 1
ATOM 694 C CA . ALA A 1 86 ? 11.036 -10.529 0.398 1.00 78.38 86 ALA A CA 1
ATOM 695 C C . ALA A 1 86 ? 10.968 -11.695 -0.604 1.00 78.38 86 ALA A C 1
ATOM 697 O O . ALA A 1 86 ? 11.961 -12.395 -0.798 1.00 78.38 86 ALA A O 1
ATOM 698 N N . LYS A 1 87 ? 9.838 -11.861 -1.306 1.00 77.12 87 LYS A N 1
ATOM 699 C CA . LYS A 1 87 ? 9.666 -12.887 -2.353 1.00 77.12 87 LYS A CA 1
ATOM 700 C C . LYS A 1 87 ? 10.507 -12.627 -3.609 1.00 77.12 87 LYS A C 1
ATOM 702 O O . LYS A 1 87 ? 10.820 -13.567 -4.328 1.00 77.12 87 LYS A O 1
ATOM 707 N N . GLU A 1 88 ? 10.888 -11.377 -3.862 1.00 68.25 88 GLU A N 1
ATOM 708 C CA . GLU A 1 88 ? 11.616 -10.935 -5.064 1.00 68.25 88 GLU A CA 1
ATOM 709 C C . GLU A 1 88 ? 13.121 -10.709 -4.790 1.00 68.25 88 GLU A C 1
ATOM 711 O O . GLU A 1 88 ? 13.790 -9.955 -5.496 1.00 68.25 88 GLU A O 1
ATOM 716 N N . GLY A 1 89 ? 13.669 -11.349 -3.750 1.00 70.44 89 GLY A N 1
ATOM 717 C CA . GLY A 1 89 ? 15.091 -11.257 -3.392 1.00 70.44 89 GLY A CA 1
ATOM 718 C C . GLY A 1 89 ? 15.413 -10.248 -2.288 1.00 70.44 89 GLY A C 1
ATOM 719 O O . GLY A 1 89 ? 16.585 -9.961 -2.050 1.00 70.44 89 GLY A O 1
ATOM 720 N N . GLY A 1 90 ? 14.395 -9.737 -1.594 1.00 70.69 90 GLY A N 1
ATOM 721 C CA . GLY A 1 90 ? 14.562 -8.868 -0.437 1.00 70.69 90 GLY A CA 1
ATOM 722 C C . GLY A 1 90 ? 14.706 -7.385 -0.773 1.00 70.69 90 GLY A C 1
ATOM 723 O O . GLY A 1 90 ? 14.910 -6.959 -1.919 1.00 70.69 90 GLY A O 1
ATOM 724 N N . LEU A 1 91 ? 14.574 -6.592 0.286 1.00 71.25 91 LEU A N 1
ATOM 725 C CA . LEU A 1 91 ? 14.799 -5.155 0.284 1.00 71.25 91 LEU A CA 1
ATOM 726 C C . LEU A 1 91 ? 16.246 -4.882 0.696 1.00 71.25 91 LEU A C 1
ATOM 728 O O . LEU A 1 91 ? 16.775 -5.489 1.623 1.00 71.25 91 LEU A O 1
ATOM 732 N N . SER A 1 92 ? 16.891 -3.956 0.005 1.00 75.62 92 SER A N 1
ATOM 733 C CA . SER A 1 92 ? 18.147 -3.364 0.450 1.00 75.62 92 SER A CA 1
ATOM 734 C C . SER A 1 92 ? 17.925 -2.498 1.693 1.00 75.62 92 SER A C 1
ATOM 736 O O . SER A 1 92 ? 16.825 -2.007 1.935 1.00 75.62 92 SER A O 1
ATOM 738 N N . GLU A 1 93 ? 18.995 -2.225 2.442 1.00 76.06 93 GLU A N 1
ATOM 739 C CA . GLU A 1 93 ? 18.972 -1.381 3.650 1.00 76.06 93 GLU A CA 1
ATOM 740 C C . GLU A 1 93 ? 18.295 -0.013 3.426 1.00 76.06 93 GLU A C 1
ATOM 742 O O . GLU A 1 93 ? 17.607 0.518 4.294 1.00 76.06 93 GLU A O 1
ATOM 747 N N . ARG A 1 94 ? 18.429 0.556 2.222 1.00 68.62 94 ARG A N 1
ATOM 748 C CA . ARG A 1 94 ? 17.777 1.824 1.864 1.00 68.62 94 ARG A CA 1
ATOM 749 C C . ARG A 1 94 ? 16.292 1.673 1.563 1.00 68.62 94 ARG A C 1
ATOM 751 O O . ARG A 1 94 ? 15.529 2.595 1.836 1.00 68.62 94 ARG A O 1
ATOM 758 N N . GLU A 1 95 ? 15.898 0.560 0.955 1.00 72.62 95 GLU A N 1
ATOM 759 C CA . GLU A 1 95 ? 14.491 0.255 0.701 1.00 72.62 95 GLU A CA 1
ATOM 760 C C . GLU A 1 95 ? 13.762 -0.001 2.022 1.00 72.62 95 GLU A C 1
ATOM 762 O O . GLU A 1 95 ? 12.679 0.540 2.229 1.00 72.62 95 GLU A O 1
ATOM 767 N N . GLU A 1 96 ? 14.410 -0.710 2.946 1.00 78.69 96 GLU A N 1
ATOM 768 C CA . GLU A 1 96 ? 13.955 -0.866 4.329 1.00 78.69 96 GLU A CA 1
ATOM 769 C C . GLU A 1 96 ? 13.828 0.488 5.028 1.00 78.69 96 GLU A C 1
ATOM 771 O O . GLU A 1 96 ? 12.749 0.815 5.506 1.00 78.69 96 GLU A O 1
ATOM 776 N N . SER A 1 97 ? 14.861 1.337 4.980 1.00 78.12 97 SER A N 1
ATOM 777 C CA . SER A 1 97 ? 14.814 2.678 5.581 1.00 78.12 97 SER A CA 1
ATOM 778 C C . SER A 1 97 ? 13.706 3.566 4.993 1.00 78.12 97 SER A C 1
ATOM 780 O O . SER A 1 97 ? 13.090 4.356 5.713 1.00 78.12 97 SER A O 1
ATOM 782 N N . PHE A 1 98 ? 13.415 3.439 3.695 1.00 80.00 98 PHE A N 1
ATOM 783 C CA . PHE A 1 98 ? 12.289 4.130 3.066 1.00 80.00 98 PHE A CA 1
ATOM 784 C C . PHE A 1 98 ? 10.946 3.611 3.591 1.00 80.00 98 PHE A C 1
ATOM 786 O O . PHE A 1 98 ? 10.073 4.408 3.937 1.00 80.00 98 PHE A O 1
ATOM 793 N N . LEU A 1 99 ? 10.788 2.288 3.684 1.00 79.69 99 LEU A N 1
ATOM 794 C CA . LEU A 1 99 ? 9.594 1.671 4.254 1.00 79.69 99 LEU A CA 1
ATOM 795 C C . LEU A 1 99 ? 9.429 1.990 5.744 1.00 79.69 99 LEU A C 1
ATOM 797 O O . LEU A 1 99 ? 8.305 2.239 6.160 1.00 79.69 99 LEU A O 1
ATOM 801 N N . ASP A 1 100 ? 10.508 2.084 6.523 1.00 79.25 100 ASP A N 1
ATOM 802 C CA . ASP A 1 100 ? 10.472 2.537 7.919 1.00 79.25 100 ASP A CA 1
ATOM 803 C C . ASP A 1 100 ? 9.971 3.979 8.036 1.00 79.25 100 ASP A C 1
ATOM 805 O O . ASP A 1 100 ? 9.136 4.286 8.890 1.00 79.25 100 ASP A O 1
ATOM 809 N N . GLY A 1 101 ? 10.411 4.864 7.135 1.00 76.38 101 GLY A N 1
ATOM 810 C CA . GLY A 1 101 ? 9.892 6.230 7.052 1.00 76.38 101 GLY A CA 1
ATOM 811 C C . GLY A 1 101 ? 8.386 6.266 6.775 1.00 76.38 101 GLY A C 1
ATOM 812 O O . GLY A 1 101 ? 7.658 7.049 7.383 1.00 76.38 101 GLY A O 1
ATOM 813 N N . ILE A 1 102 ? 7.894 5.381 5.905 1.00 78.06 102 ILE A N 1
ATOM 814 C CA . ILE A 1 102 ? 6.459 5.251 5.628 1.00 78.06 102 ILE A CA 1
ATOM 815 C C . ILE A 1 102 ? 5.712 4.596 6.796 1.00 78.06 102 ILE A C 1
ATOM 817 O O . ILE A 1 102 ? 4.607 5.029 7.114 1.00 78.06 102 ILE A O 1
ATOM 821 N N . ALA A 1 103 ? 6.301 3.610 7.473 1.00 76.12 103 ALA A N 1
ATOM 822 C CA . ALA A 1 103 ? 5.706 2.936 8.628 1.00 76.12 103 ALA A CA 1
ATOM 823 C C . ALA A 1 103 ? 5.499 3.898 9.801 1.00 76.12 103 ALA A C 1
ATOM 825 O O . ALA A 1 103 ? 4.498 3.798 10.516 1.00 76.12 103 ALA A O 1
ATOM 826 N N . ALA A 1 104 ? 6.402 4.867 9.974 1.00 71.88 104 ALA A N 1
ATOM 827 C CA . ALA A 1 104 ? 6.224 5.946 10.938 1.00 71.88 104 ALA A CA 1
ATOM 828 C C . ALA A 1 104 ? 4.964 6.773 10.620 1.00 71.88 104 ALA A C 1
ATOM 830 O O . ALA A 1 104 ? 4.127 6.987 11.498 1.00 71.88 104 ALA A O 1
ATOM 831 N N . VAL A 1 105 ? 4.765 7.144 9.349 1.00 68.00 105 VAL A N 1
ATOM 832 C CA . VAL A 1 105 ? 3.575 7.888 8.893 1.00 68.00 105 VAL A CA 1
ATOM 833 C C . VAL A 1 105 ? 2.298 7.046 9.004 1.00 68.00 105 VAL A C 1
ATOM 835 O O . VAL A 1 105 ? 1.259 7.550 9.438 1.00 68.00 105 VAL A O 1
ATOM 838 N N . GLU A 1 106 ? 2.357 5.761 8.647 1.00 66.06 106 GLU A N 1
ATOM 839 C CA . GLU A 1 106 ? 1.255 4.803 8.806 1.00 66.06 106 GLU A CA 1
ATOM 840 C C . GLU A 1 106 ? 0.843 4.704 10.281 1.00 66.06 106 GLU A C 1
ATOM 842 O O . GLU A 1 106 ? -0.339 4.838 10.600 1.00 66.06 106 GLU A O 1
ATOM 847 N N . SER A 1 107 ? 1.818 4.591 11.186 1.00 66.81 107 SER A N 1
ATOM 848 C CA . SER A 1 107 ? 1.609 4.542 12.635 1.00 66.81 107 SER A CA 1
ATOM 849 C C . SER A 1 107 ? 1.007 5.835 13.183 1.00 66.81 107 SER A C 1
ATOM 851 O O . SER A 1 107 ? 0.087 5.786 13.999 1.00 66.81 107 SER A O 1
ATOM 853 N N . GLU A 1 108 ? 1.467 7.004 12.734 1.00 68.69 108 GLU A N 1
ATOM 854 C CA . GLU A 1 108 ? 0.890 8.293 13.130 1.00 68.69 108 GLU A CA 1
ATOM 855 C C . GLU A 1 108 ? -0.547 8.459 12.623 1.00 68.69 108 GLU A C 1
ATOM 857 O O . GLU A 1 108 ? -1.429 8.883 13.377 1.00 68.69 108 GLU A O 1
ATOM 862 N N . SER A 1 109 ? -0.817 8.067 11.376 1.00 66.69 109 SER A N 1
ATOM 863 C CA . SER A 1 109 ? -2.161 8.111 10.796 1.00 66.69 109 SER A CA 1
ATOM 864 C C . SER A 1 109 ? -3.109 7.131 11.492 1.00 66.69 109 SER A C 1
ATOM 866 O O . SER A 1 109 ? -4.237 7.493 11.846 1.00 66.69 109 SER A O 1
ATOM 868 N N . LEU A 1 110 ? -2.640 5.914 11.779 1.00 67.44 110 LEU A N 1
ATOM 869 C CA . LEU A 1 110 ? -3.364 4.909 12.551 1.00 67.44 110 LEU A CA 1
ATOM 870 C C . LEU A 1 110 ? -3.656 5.420 13.965 1.00 67.44 110 LEU A C 1
ATOM 872 O O . LEU A 1 110 ? -4.802 5.384 14.412 1.00 67.44 110 LEU A O 1
ATOM 876 N N . ARG A 1 111 ? -2.662 6.008 14.637 1.00 66.62 111 ARG A N 1
ATOM 877 C CA . ARG A 1 111 ? -2.814 6.622 15.962 1.00 66.62 111 ARG A CA 1
ATOM 878 C C . ARG A 1 111 ? -3.812 7.779 15.940 1.00 66.62 111 ARG A C 1
ATOM 880 O O . ARG A 1 111 ? -4.648 7.881 16.836 1.00 66.62 111 ARG A O 1
ATOM 887 N N . ALA A 1 112 ? -3.797 8.614 14.903 1.00 67.38 112 ALA A N 1
ATOM 888 C CA . ALA A 1 112 ? -4.756 9.701 14.723 1.00 67.38 112 ALA A CA 1
ATOM 889 C C . ALA A 1 112 ? -6.184 9.195 14.449 1.00 67.38 112 ALA A C 1
ATOM 891 O O . ALA A 1 112 ? -7.157 9.826 14.873 1.00 67.38 112 ALA A O 1
ATOM 892 N N . LYS A 1 113 ? -6.343 8.068 13.747 1.00 66.69 113 LYS A N 1
ATOM 893 C CA . LYS A 1 113 ? -7.645 7.406 13.558 1.00 66.69 113 LYS A CA 1
ATOM 894 C C . LYS A 1 113 ? -8.152 6.779 14.848 1.00 66.69 113 LYS A C 1
ATOM 896 O O . LYS A 1 113 ? -9.309 6.988 15.188 1.00 66.69 113 LYS A O 1
ATOM 901 N N . ILE A 1 114 ? -7.283 6.102 15.593 1.00 64.81 114 ILE A N 1
ATOM 902 C CA . ILE A 1 114 ? -7.579 5.545 16.917 1.00 64.81 114 ILE A CA 1
ATOM 903 C C . ILE A 1 114 ? -8.026 6.653 17.875 1.00 64.81 114 ILE A C 1
ATOM 905 O O . ILE A 1 114 ? -9.061 6.532 18.522 1.00 64.81 114 ILE A O 1
ATOM 909 N N . LEU A 1 115 ? -7.302 7.774 17.927 1.00 66.81 115 LEU A N 1
ATOM 910 C CA . LEU A 1 115 ? -7.673 8.927 18.753 1.00 66.81 115 LEU A CA 1
ATOM 911 C C . LEU A 1 115 ? -9.035 9.513 18.357 1.00 66.81 115 LEU A C 1
ATOM 913 O O . LEU A 1 115 ? -9.830 9.858 19.231 1.00 66.81 115 LEU A O 1
ATOM 917 N N . ARG A 1 116 ? -9.330 9.603 17.054 1.00 69.06 116 ARG A N 1
ATOM 918 C CA . ARG A 1 116 ? -10.647 10.037 16.557 1.00 69.06 116 ARG A CA 1
ATOM 919 C C . ARG A 1 116 ? -11.755 9.045 16.911 1.00 69.06 116 ARG A C 1
ATOM 921 O O . ARG A 1 116 ? -12.809 9.478 17.361 1.00 69.06 116 ARG A O 1
ATOM 928 N N . ALA A 1 117 ? -11.506 7.746 16.771 1.00 65.38 117 ALA A N 1
ATOM 929 C CA . ALA A 1 117 ? -12.443 6.689 17.133 1.00 65.38 117 ALA A CA 1
ATOM 930 C C . ALA A 1 117 ? -12.761 6.705 18.638 1.00 65.38 117 ALA A C 1
ATOM 932 O O . ALA A 1 117 ? -13.935 6.732 18.999 1.00 65.38 117 ALA A O 1
ATOM 933 N N . ARG A 1 118 ? -11.745 6.844 19.510 1.00 62.88 118 ARG A N 1
ATOM 934 C CA . ARG A 1 118 ? -11.950 7.025 20.962 1.00 62.88 118 ARG A CA 1
ATOM 935 C C . ARG A 1 118 ? -12.800 8.251 21.274 1.00 62.88 118 ARG A C 1
ATOM 937 O O . ARG A 1 118 ? -13.709 8.168 22.091 1.00 62.88 118 ARG A O 1
ATOM 944 N N . ARG A 1 119 ? -12.533 9.388 20.616 1.00 71.06 119 ARG A N 1
ATOM 945 C CA . ARG A 1 119 ? -13.339 10.613 20.787 1.00 71.06 119 ARG A CA 1
ATOM 946 C C . ARG A 1 119 ? -14.790 10.436 20.342 1.00 71.06 119 ARG A C 1
ATOM 948 O O . ARG A 1 119 ? -15.665 11.074 20.912 1.00 71.06 119 ARG A O 1
ATOM 955 N N . ALA A 1 120 ? -15.039 9.587 19.351 1.00 70.44 120 ALA A N 1
ATOM 956 C CA . ALA A 1 120 ? -16.377 9.243 18.883 1.00 70.44 120 ALA A CA 1
ATOM 957 C C . ALA A 1 120 ? -17.066 8.157 19.738 1.00 70.44 120 ALA A C 1
ATOM 959 O O . ALA A 1 120 ? -18.170 7.742 19.398 1.00 70.44 120 ALA A O 1
ATOM 960 N N . GLY A 1 121 ? -16.433 7.681 20.821 1.00 69.38 121 GLY A N 1
ATOM 961 C CA . GLY A 1 121 ? -16.960 6.600 21.662 1.00 69.38 121 GLY A CA 1
ATOM 962 C C . GLY A 1 121 ? -16.928 5.223 20.993 1.00 69.38 121 GLY A C 1
ATOM 963 O O . GLY A 1 121 ? -17.622 4.313 21.434 1.00 69.38 121 GLY A O 1
ATOM 964 N N . ILE A 1 122 ? -16.153 5.071 19.916 1.00 68.44 122 ILE A N 1
ATOM 965 C CA . ILE A 1 122 ? -16.000 3.805 19.201 1.00 68.44 122 ILE A CA 1
ATOM 966 C C . ILE A 1 122 ? -14.950 2.967 19.926 1.00 68.44 122 ILE A C 1
ATOM 968 O O . ILE A 1 122 ? -13.854 3.451 20.225 1.00 68.44 122 ILE A O 1
ATOM 972 N N . ASP A 1 123 ? -15.295 1.709 20.183 1.00 72.44 123 ASP A N 1
ATOM 973 C CA . ASP A 1 123 ? -14.410 0.750 20.827 1.00 72.44 123 ASP A CA 1
ATOM 974 C C . ASP A 1 123 ? -13.169 0.490 19.962 1.00 72.44 123 ASP A C 1
ATOM 976 O O . ASP A 1 123 ? -13.244 0.007 18.828 1.00 72.44 123 ASP A O 1
ATOM 980 N N . VAL A 1 124 ? -12.014 0.892 20.486 1.00 62.09 124 VAL A N 1
ATOM 981 C CA . VAL A 1 124 ? -10.744 0.837 19.762 1.00 62.09 124 VAL A CA 1
ATOM 982 C C . VAL A 1 124 ? -10.096 -0.535 19.829 1.00 62.09 124 VAL A C 1
ATOM 984 O O . VAL A 1 124 ? -9.390 -0.889 18.888 1.00 62.09 124 VAL A O 1
ATOM 987 N N . GLU A 1 125 ? -10.341 -1.306 20.889 1.00 60.78 125 GLU A N 1
ATOM 988 C CA . GLU A 1 125 ? -9.868 -2.691 20.969 1.00 60.78 125 GLU A CA 1
ATOM 989 C C . GLU A 1 125 ? -10.513 -3.525 19.870 1.00 60.78 125 GLU A C 1
ATOM 991 O O . GLU A 1 125 ? -9.806 -4.192 19.121 1.00 60.78 125 GLU A O 1
ATOM 996 N N . LYS A 1 126 ? -11.819 -3.354 19.648 1.00 61.72 126 LYS A N 1
ATOM 997 C CA . LYS A 1 126 ? -12.523 -4.012 18.547 1.00 61.72 126 LYS A CA 1
ATOM 998 C C . LYS A 1 126 ? -12.014 -3.584 17.167 1.00 61.72 126 LYS A C 1
ATOM 1000 O O . LYS A 1 126 ? -11.873 -4.425 16.289 1.00 61.72 126 LYS A O 1
ATOM 1005 N N . LEU A 1 127 ? -11.696 -2.300 16.968 1.00 61.62 127 LEU A N 1
ATOM 1006 C CA . LEU A 1 127 ? -11.112 -1.802 15.709 1.00 61.62 127 LEU A CA 1
ATOM 1007 C C . LEU A 1 127 ? -9.710 -2.363 15.433 1.00 61.62 127 LEU A C 1
ATOM 1009 O O . LEU A 1 127 ? -9.370 -2.601 14.275 1.00 61.62 127 LEU A O 1
ATOM 1013 N N . LEU A 1 128 ? -8.898 -2.537 16.476 1.00 60.50 128 LEU A N 1
ATOM 1014 C CA . LEU A 1 128 ? -7.562 -3.123 16.373 1.00 60.50 128 LEU A CA 1
ATOM 1015 C C . LEU A 1 128 ? -7.639 -4.641 16.159 1.00 60.50 128 LEU A C 1
ATOM 1017 O O . LEU A 1 128 ? -6.938 -5.165 15.298 1.00 60.50 128 LEU A O 1
ATOM 1021 N N . GLU A 1 129 ? -8.535 -5.336 16.863 1.00 59.66 129 GLU A N 1
ATOM 1022 C CA . GLU A 1 129 ? -8.771 -6.769 16.674 1.00 59.66 129 GLU A CA 1
ATOM 1023 C C . GLU A 1 129 ? -9.325 -7.099 15.281 1.00 59.66 129 GLU A C 1
ATOM 10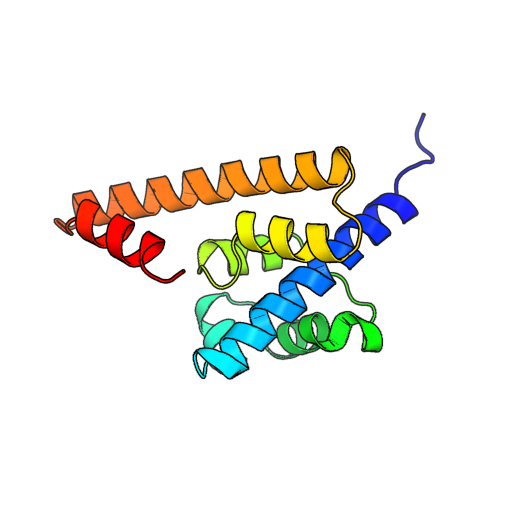25 O O . GLU A 1 129 ? -8.863 -8.057 14.671 1.00 59.66 129 GLU A O 1
ATOM 1030 N N . ASP A 1 130 ? -10.271 -6.322 14.739 1.00 55.44 130 ASP A N 1
ATOM 1031 C CA . ASP A 1 130 ? -10.783 -6.518 13.368 1.00 55.44 130 ASP A CA 1
ATOM 1032 C C . ASP A 1 130 ? -9.708 -6.251 12.301 1.00 55.44 130 ASP A C 1
ATOM 1034 O O . ASP A 1 130 ? -9.726 -6.864 11.231 1.00 55.44 130 ASP A O 1
ATOM 1038 N N . ALA A 1 131 ? -8.769 -5.340 12.579 1.00 53.25 131 ALA A N 1
ATOM 1039 C CA . ALA A 1 131 ? -7.648 -5.058 11.688 1.00 53.25 131 ALA A CA 1
ATOM 1040 C C . ALA A 1 131 ? -6.602 -6.187 11.698 1.00 53.25 131 ALA A C 1
ATOM 1042 O O . ALA A 1 131 ? -6.075 -6.509 10.638 1.00 53.25 131 ALA A O 1
ATOM 1043 N N . MET A 1 132 ? -6.347 -6.811 12.856 1.00 44.97 132 MET A N 1
ATOM 1044 C CA . MET A 1 132 ? -5.383 -7.915 13.005 1.00 44.97 132 MET A CA 1
ATOM 1045 C C . MET A 1 132 ? -5.971 -9.308 12.699 1.00 44.97 132 MET A C 1
ATOM 1047 O O . MET A 1 132 ? -5.230 -10.220 12.363 1.00 44.97 132 MET A O 1
ATOM 1051 N N . LYS A 1 133 ? -7.296 -9.513 12.779 1.00 46.88 133 LYS A N 1
ATOM 1052 C CA . LYS A 1 133 ? -7.950 -10.815 12.495 1.00 46.88 133 LYS A CA 1
ATOM 1053 C C . LYS A 1 133 ? -8.246 -11.080 11.012 1.00 46.88 133 LYS A C 1
ATOM 1055 O O . LYS A 1 133 ? -8.858 -12.097 10.695 1.00 46.88 133 LYS A O 1
ATOM 1060 N N . ARG A 1 134 ? -7.881 -10.170 10.103 1.00 50.03 134 ARG A N 1
ATOM 1061 C CA . ARG A 1 134 ? -8.115 -10.313 8.650 1.00 50.03 134 ARG A CA 1
ATOM 1062 C C . ARG A 1 134 ? -6.909 -10.841 7.863 1.00 50.03 134 ARG A C 1
ATOM 1064 O O . ARG A 1 134 ? -6.957 -10.801 6.631 1.00 50.03 134 ARG A O 1
ATOM 1071 N N . GLU A 1 135 ? -5.877 -11.315 8.558 1.00 39.19 135 GLU A N 1
ATOM 1072 C CA . GLU A 1 135 ? -4.738 -12.046 7.981 1.00 39.19 135 GLU A CA 1
ATOM 1073 C C . GLU A 1 135 ? -5.049 -13.523 7.715 1.00 39.19 135 GLU A C 1
ATOM 1075 O O . GLU A 1 135 ? -5.680 -14.172 8.582 1.00 39.19 135 GLU A O 1
#

pLDDT: mean 75.42, std 12.13, range [38.34, 91.12]

Secondary structure (DSSP, 8-state):
--S--SHHHHHHHHHHHHHHHHHHHHHHHHS---HHHHHHHH---HHHHHHHHTHHHH--PPPHHHHHHHHHTTSS-HHHHHHHHHHTT---HHHHHHHHHHHHHHHHHHHHHHHHHHHTT--HHHHHHHHHTT-

Sequence (135 aa):
MEILRRNEKRELLQKITVAVGKCLERWNSDKGWTDIEISRQTGVPTNRLAEYKGFARHGRAVSEKHLLALIEKGFVTVEQLRQEAAKEGGLSEREESFLDGIAAVESESLRAKILRARRAGIDVEKLLEDAMKRE

Mean predicted aligned error: 10.04 Å